Protein AF-A0A0T1U9S4-F1 (afdb_monomer_lite)

Structure (mmCIF, N/CA/C/O backbone):
data_AF-A0A0T1U9S4-F1
#
_entry.id   AF-A0A0T1U9S4-F1
#
loop_
_atom_site.group_PDB
_atom_site.id
_atom_site.type_symbol
_atom_site.label_atom_id
_atom_site.label_alt_id
_atom_site.label_comp_id
_atom_site.label_asym_id
_atom_site.label_entity_id
_atom_site.label_seq_id
_atom_site.pdbx_PDB_ins_code
_atom_site.Cartn_x
_atom_site.Cartn_y
_atom_site.Cartn_z
_atom_site.occupancy
_atom_site.B_iso_or_equiv
_atom_site.auth_seq_id
_atom_site.auth_comp_id
_atom_site.auth_asym_id
_atom_site.auth_atom_id
_atom_site.pdbx_PDB_model_num
ATOM 1 N N . MET A 1 1 ? 10.720 -0.368 -21.601 1.00 87.00 1 MET A N 1
ATOM 2 C CA . MET A 1 1 ? 11.991 -0.765 -20.979 1.00 87.00 1 MET A CA 1
ATOM 3 C C . MET A 1 1 ? 11.624 -1.976 -20.184 1.00 87.00 1 MET A C 1
ATOM 5 O O . MET A 1 1 ? 10.792 -1.874 -19.295 1.00 87.00 1 MET A O 1
ATOM 9 N N . ASP A 1 2 ? 12.117 -3.109 -20.646 1.00 88.31 2 ASP A N 1
ATOM 10 C CA . ASP A 1 2 ? 11.820 -4.404 -20.063 1.00 88.31 2 ASP A CA 1
ATOM 11 C C . ASP A 1 2 ? 12.958 -4.739 -19.091 1.00 88.31 2 ASP A C 1
ATOM 13 O O . ASP A 1 2 ? 14.116 -4.626 -19.496 1.00 88.31 2 ASP A O 1
ATOM 17 N N . PRO A 1 3 ? 12.686 -5.069 -17.818 1.00 86.00 3 PRO A N 1
ATOM 18 C CA . PRO A 1 3 ? 13.738 -5.434 -16.872 1.00 86.00 3 PRO A CA 1
ATOM 19 C C . PRO A 1 3 ? 14.531 -6.684 -17.286 1.00 86.00 3 PRO A C 1
ATOM 21 O O . PRO A 1 3 ? 15.669 -6.827 -16.842 1.00 86.00 3 PRO A O 1
ATOM 24 N N . LE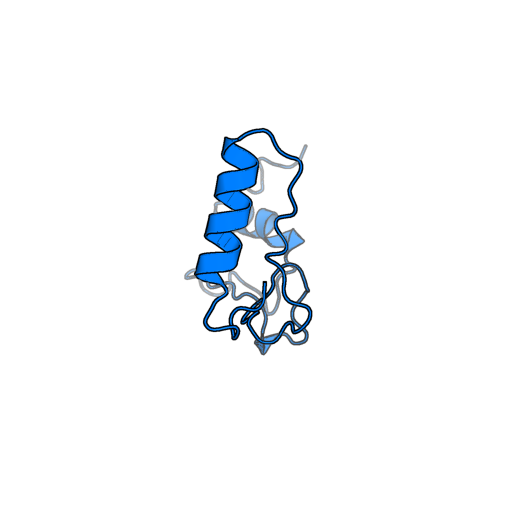U A 1 4 ? 13.973 -7.554 -18.134 1.00 88.94 4 LEU A N 1
ATOM 25 C CA . LEU A 1 4 ? 14.648 -8.746 -18.658 1.00 88.94 4 LEU A CA 1
ATOM 26 C C . LEU A 1 4 ? 15.526 -8.450 -19.886 1.00 88.94 4 LEU A C 1
ATOM 28 O O . LEU A 1 4 ? 16.305 -9.303 -20.304 1.00 88.94 4 LEU A O 1
ATOM 32 N N . ASP A 1 5 ? 15.447 -7.242 -20.454 1.00 90.94 5 ASP A N 1
ATOM 33 C CA . ASP A 1 5 ? 16.327 -6.810 -21.541 1.00 90.94 5 ASP A CA 1
ATOM 34 C C . ASP A 1 5 ? 17.733 -6.492 -20.990 1.00 90.94 5 ASP A C 1
ATOM 36 O O . ASP A 1 5 ? 17.891 -5.536 -20.219 1.00 90.94 5 ASP A O 1
ATOM 40 N N . PRO A 1 6 ? 18.791 -7.213 -21.410 1.00 94.25 6 PRO A N 1
ATOM 41 C CA . PRO A 1 6 ? 20.148 -6.996 -20.901 1.00 94.25 6 PRO A CA 1
ATOM 42 C C . PRO A 1 6 ? 20.681 -5.580 -21.180 1.00 94.25 6 PRO A C 1
ATOM 44 O O . PRO A 1 6 ? 21.554 -5.088 -20.462 1.00 94.25 6 PRO A O 1
ATOM 47 N N . TYR A 1 7 ? 20.129 -4.877 -22.175 1.00 95.06 7 TYR A N 1
ATOM 48 C CA . TYR A 1 7 ? 20.515 -3.512 -22.537 1.00 95.06 7 TYR A CA 1
ATOM 49 C C . TYR A 1 7 ? 19.605 -2.436 -21.932 1.00 95.06 7 TYR A C 1
ATOM 51 O O . TYR A 1 7 ? 19.748 -1.251 -22.260 1.00 95.06 7 TYR A O 1
ATOM 59 N N . VAL A 1 8 ? 18.687 -2.793 -21.026 1.00 93.44 8 VAL A N 1
ATOM 60 C CA . VAL A 1 8 ? 17.712 -1.855 -20.444 1.00 93.44 8 VAL A CA 1
ATOM 61 C C . VAL A 1 8 ? 18.376 -0.634 -19.802 1.00 93.44 8 VAL A C 1
ATOM 63 O O . VAL A 1 8 ? 17.909 0.493 -19.975 1.00 93.44 8 VAL A O 1
ATOM 66 N N . LYS A 1 9 ? 19.525 -0.829 -19.143 1.00 93.12 9 LYS A N 1
ATOM 67 C CA . LYS A 1 9 ? 20.296 0.251 -18.510 1.00 93.12 9 LYS A CA 1
ATOM 68 C C . LYS A 1 9 ? 20.868 1.229 -19.537 1.00 93.12 9 LYS A C 1
ATOM 70 O O . LYS A 1 9 ? 20.810 2.437 -19.325 1.00 93.12 9 LYS A O 1
ATOM 75 N N . VAL A 1 10 ? 21.357 0.727 -20.674 1.00 95.56 10 VAL A N 1
ATOM 76 C CA . VAL A 1 10 ? 21.876 1.562 -21.772 1.00 95.56 10 VAL A CA 1
ATOM 77 C C . VAL A 1 10 ? 20.743 2.383 -22.391 1.00 95.56 10 VAL A C 1
ATOM 79 O O . VAL A 1 10 ? 20.881 3.591 -22.590 1.00 95.56 10 VAL A O 1
ATOM 82 N N . LYS A 1 11 ? 19.579 1.761 -22.619 1.00 93.38 11 LYS A N 1
ATOM 83 C CA . LYS A 1 11 ? 18.378 2.451 -23.120 1.00 93.38 11 LYS A CA 1
ATOM 84 C C . LYS A 1 11 ? 17.910 3.549 -22.158 1.00 93.38 11 LYS A C 1
ATOM 86 O O . LYS A 1 11 ? 17.554 4.641 -22.605 1.00 93.38 11 LYS A O 1
ATOM 91 N N . ALA A 1 12 ? 17.946 3.290 -20.849 1.00 94.81 12 ALA A N 1
ATOM 92 C CA . ALA A 1 12 ? 17.640 4.28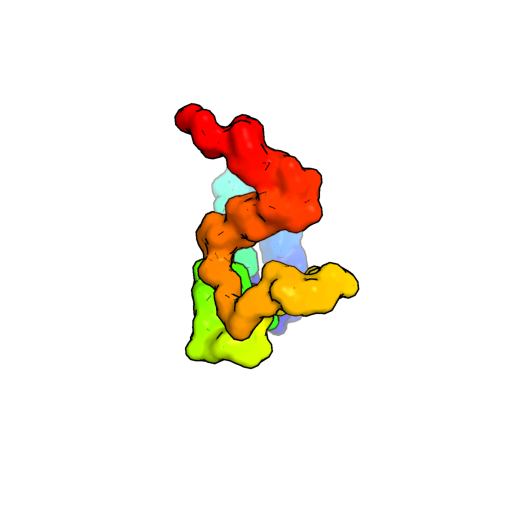5 -19.824 1.00 94.81 12 ALA A CA 1
ATOM 93 C C . ALA A 1 12 ? 18.640 5.450 -19.835 1.00 94.81 12 ALA A C 1
ATOM 95 O O . ALA A 1 12 ? 18.225 6.610 -19.864 1.00 94.81 12 ALA A O 1
ATOM 96 N N . ALA A 1 13 ? 19.943 5.158 -19.903 1.00 95.81 13 ALA A N 1
ATOM 97 C CA . ALA A 1 13 ? 20.987 6.175 -20.005 1.00 95.81 13 ALA A CA 1
ATOM 98 C C . ALA A 1 13 ? 20.798 7.072 -21.242 1.00 95.81 13 ALA A C 1
ATOM 100 O O . ALA A 1 13 ? 20.866 8.295 -21.129 1.00 95.81 13 ALA A O 1
ATOM 101 N N . GLY A 1 14 ? 20.459 6.495 -22.400 1.00 95.94 14 GLY A N 1
ATOM 102 C CA . GLY A 1 14 ? 20.157 7.257 -23.616 1.00 95.94 14 GLY A CA 1
ATOM 103 C C . GLY A 1 14 ? 18.934 8.173 -23.474 1.00 95.94 14 GLY A C 1
ATOM 104 O O . GLY A 1 14 ? 18.963 9.328 -23.905 1.00 95.94 14 GLY A O 1
ATOM 105 N N . ALA A 1 15 ? 17.866 7.703 -22.822 1.00 95.88 15 ALA A N 1
ATOM 106 C CA . ALA A 1 15 ? 16.689 8.527 -22.539 1.00 95.88 15 ALA A CA 1
ATOM 107 C C . ALA A 1 15 ? 17.022 9.704 -21.599 1.00 95.88 15 ALA A C 1
ATOM 109 O O . ALA A 1 15 ? 16.558 10.823 -21.827 1.00 95.88 15 ALA A O 1
ATOM 110 N N . LEU A 1 16 ? 17.864 9.475 -20.586 1.00 96.94 16 LEU A N 1
ATOM 111 C CA . LEU A 1 16 ? 18.351 10.517 -19.677 1.00 96.94 16 LEU A CA 1
ATOM 112 C C . LEU A 1 16 ? 19.279 11.519 -20.375 1.00 96.94 16 LEU A C 1
ATOM 114 O O . LEU A 1 16 ? 19.158 12.719 -20.138 1.00 96.94 16 LEU A O 1
ATOM 118 N N . ALA A 1 17 ? 20.160 11.060 -21.267 1.00 97.81 17 ALA A N 1
ATOM 119 C CA . ALA A 1 17 ? 21.004 11.939 -22.074 1.00 97.81 17 ALA A CA 1
ATOM 120 C C . ALA A 1 17 ? 20.152 12.867 -22.955 1.00 97.81 17 ALA A C 1
ATOM 122 O O . ALA A 1 17 ? 20.345 14.081 -22.935 1.00 97.81 17 ALA A O 1
ATOM 123 N N . ARG A 1 18 ? 19.134 12.328 -23.644 1.00 97.69 18 ARG A N 1
ATOM 124 C CA . ARG A 1 18 ? 18.176 13.136 -24.423 1.00 97.69 18 ARG A CA 1
ATOM 125 C C . ARG A 1 18 ? 17.434 14.154 -23.559 1.00 97.69 18 ARG A C 1
ATOM 127 O O . ARG A 1 18 ? 17.336 15.308 -23.964 1.00 97.69 18 ARG A O 1
ATOM 134 N N . LYS A 1 19 ? 16.976 13.749 -22.366 1.00 97.06 19 LYS A N 1
ATOM 135 C CA . LYS A 1 19 ? 16.376 14.661 -21.379 1.00 97.06 19 LYS A CA 1
ATOM 136 C C . LYS A 1 19 ? 17.335 15.804 -21.034 1.00 97.06 19 LYS A C 1
ATOM 138 O O . LYS A 1 19 ? 16.926 16.959 -21.047 1.00 97.06 19 LYS A O 1
ATOM 143 N N . LYS A 1 20 ? 18.602 15.488 -20.743 1.00 97.94 20 LYS A N 1
ATOM 144 C CA . LYS A 1 20 ? 19.626 16.474 -20.361 1.00 97.94 20 LYS A CA 1
ATOM 145 C C . LYS A 1 20 ? 19.947 17.459 -21.490 1.00 97.94 20 LYS A C 1
ATOM 147 O O . LYS A 1 20 ? 20.220 18.617 -21.209 1.00 97.94 20 LYS A O 1
ATOM 152 N N . LEU A 1 21 ? 19.874 17.016 -22.743 1.00 98.25 21 LEU A N 1
ATOM 153 C CA . LEU A 1 21 ? 20.089 17.848 -23.931 1.00 98.25 21 LEU A CA 1
ATOM 154 C C . LEU A 1 21 ? 18.849 18.662 -24.357 1.00 98.25 21 LEU A C 1
ATOM 156 O O . LEU A 1 21 ? 18.885 19.316 -25.393 1.00 98.25 21 LEU A O 1
ATOM 160 N N . GLY A 1 22 ? 17.739 18.608 -23.609 1.00 97.50 22 GLY A N 1
ATOM 161 C CA . GLY A 1 22 ? 16.506 19.337 -23.941 1.00 97.50 22 GLY A CA 1
ATOM 162 C C . GLY A 1 22 ? 15.708 18.736 -25.104 1.00 97.50 22 GLY A C 1
ATOM 163 O O . GLY A 1 22 ? 14.748 19.337 -25.585 1.00 97.50 22 GLY A O 1
ATOM 164 N N . LEU A 1 23 ? 16.070 17.534 -25.557 1.00 98.00 23 LEU A N 1
ATOM 165 C CA . LEU A 1 23 ? 15.347 16.837 -26.612 1.00 98.00 23 LEU A CA 1
ATOM 166 C C . LEU A 1 23 ? 14.083 16.194 -26.042 1.00 98.00 23 LEU A C 1
ATOM 168 O O . LEU A 1 23 ? 14.079 15.647 -24.935 1.00 98.00 23 LEU A O 1
ATOM 172 N N . ARG A 1 24 ? 13.013 16.156 -26.846 1.00 96.38 24 ARG A N 1
ATOM 173 C CA . ARG A 1 24 ? 11.847 15.321 -26.526 1.00 96.38 24 ARG A CA 1
ATOM 174 C C . ARG A 1 24 ? 12.313 13.884 -26.316 1.00 96.38 24 ARG A C 1
ATOM 176 O O . ARG A 1 24 ? 13.113 13.372 -27.098 1.00 96.38 24 ARG A O 1
ATOM 183 N N . TYR A 1 25 ? 11.819 13.229 -25.277 1.00 95.69 25 TYR A N 1
ATOM 184 C CA . TYR A 1 25 ? 12.186 11.860 -24.926 1.00 95.69 25 TYR A CA 1
ATOM 185 C C . TYR A 1 25 ? 10.982 11.147 -24.298 1.00 95.69 25 TYR A C 1
ATOM 187 O O . TYR A 1 25 ? 10.028 11.795 -23.871 1.00 95.69 25 TYR A O 1
ATOM 195 N N . ARG A 1 26 ? 11.025 9.811 -24.236 1.00 92.69 26 ARG A N 1
ATOM 196 C CA . ARG A 1 26 ? 10.028 8.987 -23.539 1.00 92.69 26 ARG A CA 1
ATOM 197 C C . ARG A 1 26 ? 10.728 8.073 -22.544 1.00 92.69 26 ARG A C 1
ATOM 199 O O . ARG A 1 26 ? 11.615 7.315 -22.932 1.00 92.69 26 ARG A O 1
ATOM 206 N N . MET A 1 27 ? 10.296 8.110 -21.286 1.00 90.88 27 MET A N 1
ATOM 207 C CA . MET A 1 27 ? 10.767 7.203 -20.240 1.00 90.88 27 MET A CA 1
ATOM 208 C C . MET A 1 27 ? 9.785 6.038 -20.085 1.00 90.88 27 MET A C 1
ATOM 210 O O . MET A 1 27 ? 8.850 6.084 -19.295 1.00 90.88 27 MET A O 1
ATOM 214 N N . ALA A 1 28 ? 9.957 5.004 -20.902 1.00 89.25 28 ALA A N 1
ATOM 215 C CA . ALA A 1 28 ? 9.038 3.871 -20.973 1.00 89.25 28 ALA A CA 1
ATOM 216 C C . ALA A 1 28 ? 9.381 2.78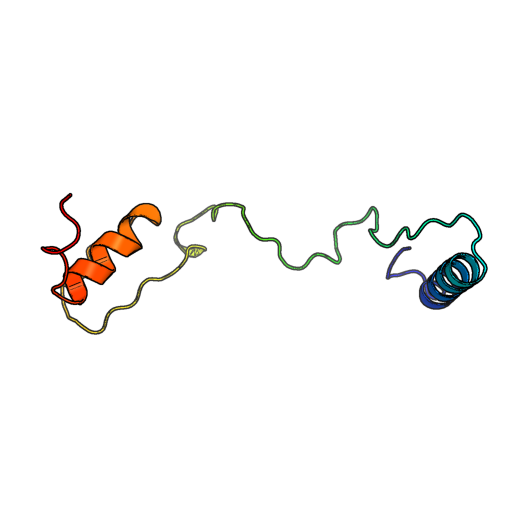8 -19.939 1.00 89.25 28 ALA A C 1
ATOM 218 O O . ALA A 1 28 ? 9.739 1.686 -20.332 1.00 89.25 28 ALA A O 1
ATOM 219 N N . VAL A 1 29 ? 9.363 3.109 -18.646 1.00 87.44 29 VAL A N 1
ATOM 220 C CA . VAL A 1 29 ? 9.887 2.228 -17.576 1.00 87.44 29 VAL A CA 1
ATOM 221 C C . VAL A 1 29 ? 8.907 1.176 -17.066 1.00 87.44 29 VAL A C 1
ATOM 223 O O . VAL A 1 29 ? 9.320 0.276 -16.348 1.00 87.44 29 VAL A O 1
ATOM 226 N N . VAL A 1 30 ? 7.636 1.264 -17.455 1.00 88.06 30 VAL A N 1
ATOM 227 C CA . VAL A 1 30 ? 6.623 0.265 -17.105 1.00 88.06 30 VAL A CA 1
ATOM 228 C C . VAL A 1 30 ? 6.608 -0.819 -18.195 1.00 88.06 30 VAL A C 1
ATOM 230 O O . VAL A 1 30 ? 6.333 -0.481 -19.354 1.00 88.06 30 VAL A O 1
ATOM 233 N N . PRO A 1 31 ? 6.964 -2.079 -17.882 1.00 87.25 31 PRO A N 1
ATOM 234 C CA . PRO A 1 31 ? 6.855 -3.189 -18.826 1.00 87.25 31 PRO A CA 1
ATOM 235 C C . PRO A 1 31 ? 5.385 -3.561 -19.075 1.00 87.25 31 PRO A C 1
ATOM 237 O O . PRO A 1 31 ? 4.514 -3.244 -18.269 1.00 87.25 31 PRO A O 1
ATOM 240 N N . LEU A 1 32 ? 5.111 -4.219 -20.207 1.00 88.00 32 LEU A N 1
ATOM 241 C CA . LEU A 1 32 ? 3.777 -4.769 -20.493 1.00 88.00 32 LEU A CA 1
ATOM 242 C C . LEU A 1 32 ? 3.503 -6.050 -19.696 1.00 88.00 32 LEU A C 1
ATOM 244 O O . LEU A 1 32 ? 2.352 -6.320 -19.372 1.00 88.00 32 LEU A O 1
ATOM 248 N N . ASP A 1 33 ? 4.551 -6.815 -19.380 1.00 88.50 33 ASP A N 1
ATOM 249 C CA . ASP A 1 33 ? 4.470 -7.951 -18.467 1.00 88.50 33 ASP A CA 1
ATOM 250 C C . ASP A 1 33 ? 4.476 -7.453 -17.006 1.00 88.50 33 ASP A C 1
ATOM 252 O O . ASP A 1 33 ? 5.459 -6.836 -16.580 1.00 88.50 33 ASP A O 1
ATOM 256 N N . PRO A 1 34 ? 3.405 -7.698 -16.224 1.00 87.88 34 PRO A N 1
ATOM 257 C CA . PRO A 1 34 ? 3.328 -7.295 -14.827 1.00 87.88 34 PRO A CA 1
ATOM 258 C C . PRO A 1 34 ? 4.054 -8.252 -13.868 1.00 87.88 34 PRO A C 1
ATOM 260 O O . PRO A 1 34 ? 4.084 -7.959 -12.674 1.00 87.88 34 PRO A O 1
ATOM 263 N N . SER A 1 35 ? 4.647 -9.360 -14.335 1.00 89.62 35 SER A N 1
ATOM 264 C CA . SER A 1 35 ? 5.333 -10.350 -13.485 1.00 89.62 35 SER A CA 1
ATOM 265 C C . SER A 1 35 ? 6.366 -9.787 -12.486 1.00 89.62 35 SER A C 1
ATOM 267 O O . SER A 1 35 ? 6.488 -10.358 -11.398 1.00 89.62 35 SER A O 1
ATOM 269 N N . PRO A 1 36 ? 7.064 -8.651 -12.736 1.00 88.06 36 PRO A N 1
ATOM 270 C CA . PRO A 1 36 ? 7.960 -8.059 -11.738 1.00 88.06 36 PRO A CA 1
ATOM 271 C C . PRO A 1 36 ? 7.238 -7.439 -10.527 1.00 88.06 36 PRO A C 1
ATOM 273 O O . PRO A 1 36 ? 7.881 -7.128 -9.520 1.00 88.06 36 PRO A O 1
ATOM 276 N N . VAL A 1 37 ? 5.920 -7.222 -10.600 1.00 88.50 37 VAL A N 1
ATOM 277 C CA . VAL A 1 37 ? 5.115 -6.672 -9.503 1.00 88.50 37 VAL A CA 1
ATOM 278 C C . VAL A 1 37 ? 4.861 -7.769 -8.471 1.00 88.50 37 VAL A C 1
ATOM 280 O O . VAL A 1 37 ? 4.014 -8.636 -8.646 1.00 88.50 37 VAL A O 1
ATOM 283 N N . ARG A 1 38 ? 5.589 -7.714 -7.353 1.00 87.12 38 ARG A N 1
ATOM 284 C CA . ARG A 1 38 ? 5.492 -8.704 -6.261 1.00 87.12 38 ARG A CA 1
ATOM 285 C C . ARG A 1 38 ? 4.439 -8.381 -5.200 1.00 87.12 38 ARG A C 1
ATOM 287 O O . ARG A 1 38 ? 4.255 -9.146 -4.262 1.00 87.12 38 ARG A O 1
ATOM 294 N N . GLY A 1 39 ? 3.785 -7.235 -5.324 1.00 86.25 39 GLY A N 1
ATOM 295 C CA . GLY A 1 39 ? 2.784 -6.758 -4.386 1.00 86.25 39 GLY A CA 1
ATOM 296 C C . GLY A 1 39 ? 2.179 -5.460 -4.892 1.00 86.25 39 GLY A C 1
ATOM 297 O O . GLY A 1 39 ? 2.857 -4.642 -5.515 1.00 86.25 39 GLY A O 1
ATOM 298 N N . SER A 1 40 ? 0.890 -5.287 -4.638 1.00 84.12 40 SER A N 1
ATOM 299 C CA . SER A 1 40 ? 0.154 -4.055 -4.911 1.00 84.12 40 SER A CA 1
ATOM 300 C C . SER A 1 40 ? -0.658 -3.688 -3.672 1.00 84.12 40 SER A C 1
ATOM 302 O O . SER A 1 40 ? -0.820 -4.506 -2.769 1.00 84.12 40 SER A O 1
ATOM 304 N N . HIS A 1 41 ? -1.133 -2.450 -3.606 1.00 86.88 41 HIS A N 1
ATOM 305 C CA . HIS A 1 41 ? -1.851 -1.930 -2.445 1.00 86.88 41 HIS A CA 1
ATOM 306 C C . HIS A 1 41 ? -3.207 -1.374 -2.886 1.00 86.88 41 HIS A C 1
ATOM 308 O O . HIS A 1 41 ? -3.416 -1.092 -4.065 1.00 86.88 41 HIS A O 1
ATOM 314 N N . GLY A 1 42 ? -4.123 -1.191 -1.936 1.00 86.56 42 GLY A N 1
ATOM 315 C CA . GLY A 1 42 ? -5.402 -0.506 -2.158 1.00 86.56 42 GLY A CA 1
ATOM 316 C C . GLY A 1 42 ? -6.573 -1.407 -2.554 1.00 86.56 42 GLY A C 1
ATOM 317 O O . GLY A 1 42 ? -7.718 -0.980 -2.452 1.00 86.56 42 GLY A O 1
ATOM 318 N N . ARG A 1 43 ? -6.326 -2.663 -2.938 1.00 89.19 43 ARG A N 1
ATOM 319 C CA . ARG A 1 43 ? -7.389 -3.670 -3.048 1.00 89.19 43 ARG A CA 1
ATOM 320 C C . ARG A 1 43 ? -7.664 -4.267 -1.667 1.00 89.19 43 ARG A C 1
ATOM 322 O O . ARG A 1 43 ? -6.721 -4.601 -0.956 1.00 89.19 43 ARG A O 1
ATOM 329 N N . LEU A 1 44 ? -8.940 -4.418 -1.310 1.00 88.62 44 LEU A N 1
ATOM 330 C CA . LEU A 1 44 ? -9.324 -5.135 -0.094 1.00 88.62 44 LEU A CA 1
ATOM 331 C C . LEU A 1 44 ? -8.896 -6.613 -0.180 1.00 88.62 44 LEU A C 1
ATOM 333 O O . LEU A 1 44 ? -8.950 -7.196 -1.271 1.00 88.62 44 LEU A O 1
ATOM 337 N N . PRO A 1 45 ? -8.465 -7.214 0.942 1.00 89.38 45 PRO A N 1
ATOM 338 C CA . PRO A 1 45 ? -8.117 -8.629 0.989 1.00 89.38 45 PRO A CA 1
ATOM 339 C C . PRO A 1 45 ? -9.328 -9.483 0.588 1.00 89.38 45 PRO A C 1
ATOM 341 O O . PRO A 1 45 ? -10.477 -9.107 0.819 1.00 89.38 45 PRO A O 1
ATOM 344 N N . ALA A 1 46 ? -9.071 -10.605 -0.088 1.00 90.25 46 ALA A N 1
ATOM 345 C CA . ALA A 1 46 ? -10.129 -11.481 -0.600 1.00 90.25 46 ALA A CA 1
ATOM 346 C C . ALA A 1 46 ? -10.725 -12.389 0.487 1.00 90.25 46 ALA A C 1
ATOM 348 O O . ALA A 1 46 ? -11.834 -12.893 0.323 1.00 90.25 46 ALA A O 1
ATOM 349 N N . SER A 1 47 ? -9.976 -12.592 1.567 1.00 92.12 47 SER A N 1
ATOM 350 C CA . SER A 1 47 ? -10.340 -13.381 2.732 1.00 92.12 47 SER A CA 1
ATOM 351 C C . SER A 1 47 ? -9.906 -12.645 3.998 1.00 92.12 47 SER A C 1
ATOM 353 O O . SER A 1 47 ? -9.099 -11.713 3.940 1.00 92.12 47 SER A O 1
ATOM 355 N N . ASP A 1 48 ? -10.425 -13.068 5.143 1.00 87.81 48 ASP A N 1
ATOM 356 C CA . ASP A 1 48 ? -10.034 -12.489 6.429 1.00 87.81 48 ASP A CA 1
ATOM 357 C C . ASP A 1 48 ? -8.633 -12.912 6.872 1.00 87.81 48 ASP A C 1
ATOM 359 O O . ASP A 1 48 ? -7.967 -12.154 7.574 1.00 87.81 48 ASP A O 1
ATOM 363 N N . ASP A 1 49 ? -8.166 -14.075 6.411 1.00 91.06 49 ASP A N 1
ATOM 364 C CA . ASP A 1 49 ? -6.829 -14.600 6.710 1.00 91.06 49 ASP A CA 1
ATOM 365 C C . ASP A 1 49 ? -5.721 -13.743 6.071 1.00 91.06 49 ASP A C 1
ATOM 367 O O . ASP A 1 49 ? -4.611 -13.659 6.594 1.00 91.06 49 ASP A O 1
ATOM 371 N N . ASP A 1 50 ? -6.042 -13.050 4.973 1.00 90.94 50 ASP A N 1
ATOM 372 C CA . ASP A 1 50 ? -5.160 -12.092 4.294 1.00 90.94 50 ASP A CA 1
ATOM 373 C C . ASP A 1 50 ? -5.367 -10.641 4.783 1.00 90.94 50 ASP A C 1
ATOM 375 O O . ASP A 1 50 ? -4.829 -9.687 4.207 1.00 90.94 50 ASP A O 1
ATOM 379 N N . GLY A 1 51 ? -6.207 -10.454 5.806 1.00 89.56 51 GLY A N 1
ATOM 380 C CA . GLY A 1 51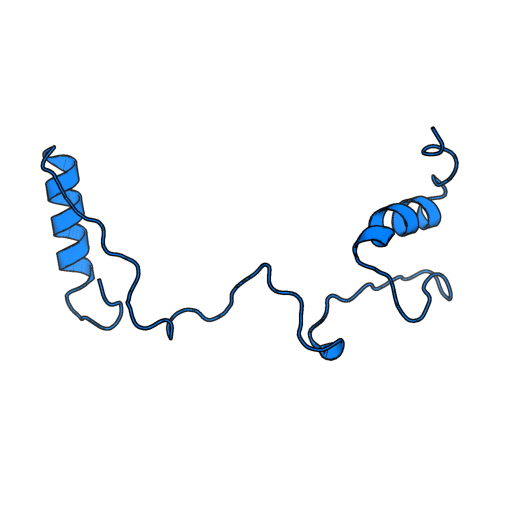 ? -6.594 -9.157 6.341 1.00 89.56 51 GLY A CA 1
ATOM 381 C C . GLY A 1 51 ? -5.619 -8.573 7.368 1.00 89.56 51 GLY A C 1
ATOM 382 O O . GLY A 1 51 ? -4.755 -9.261 7.910 1.00 89.56 51 GLY A O 1
ATOM 383 N N . PRO A 1 52 ? -5.735 -7.266 7.663 1.00 90.56 52 PRO A N 1
ATOM 384 C CA . PRO A 1 52 ? -4.957 -6.647 8.726 1.00 90.56 52 PRO A CA 1
ATOM 385 C C . PRO A 1 52 ? -5.375 -7.187 10.100 1.00 90.56 52 PRO A C 1
ATOM 387 O O . PRO A 1 52 ? -6.560 -7.370 10.375 1.00 90.56 52 PRO A O 1
ATOM 390 N N . LEU A 1 53 ? -4.399 -7.364 10.993 1.00 91.75 53 LEU A N 1
ATOM 391 C CA . LEU A 1 53 ? -4.631 -7.805 12.368 1.00 91.75 53 LEU A CA 1
ATOM 392 C C . LEU A 1 53 ? -4.643 -6.624 13.341 1.00 91.75 53 LEU A C 1
ATOM 394 O O . LEU A 1 53 ? -3.814 -5.716 13.250 1.00 91.75 53 LEU A O 1
ATOM 398 N N . LEU A 1 54 ? -5.545 -6.679 14.322 1.00 92.25 54 LEU A N 1
ATOM 399 C CA . LEU A 1 54 ? -5.569 -5.770 15.466 1.00 92.25 54 LEU A CA 1
ATOM 400 C C . LEU A 1 54 ? -5.299 -6.578 16.737 1.00 92.25 54 LEU A C 1
ATOM 402 O O . LEU A 1 54 ? -6.085 -7.443 17.111 1.00 92.25 54 LEU A O 1
ATOM 406 N N . ILE A 1 55 ? -4.179 -6.291 17.399 1.00 92.62 55 ILE A N 1
ATOM 407 C CA . ILE A 1 55 ? -3.737 -6.986 18.614 1.00 92.62 55 ILE A CA 1
ATOM 408 C C . ILE A 1 55 ? -3.816 -6.010 19.788 1.00 92.62 55 ILE A C 1
ATOM 410 O O . ILE A 1 55 ? -3.306 -4.894 19.705 1.00 92.62 55 ILE A O 1
ATOM 414 N N . CYS A 1 56 ? -4.440 -6.427 20.891 1.00 93.12 56 CYS A N 1
ATOM 415 C CA . CYS A 1 56 ? -4.563 -5.619 22.102 1.00 93.12 56 CYS A CA 1
ATOM 416 C C . CYS A 1 56 ? -4.145 -6.419 23.339 1.00 93.12 56 CYS A C 1
ATOM 418 O O . CYS A 1 56 ? -4.533 -7.574 23.503 1.00 93.12 56 CYS A O 1
ATOM 420 N N . SER A 1 57 ? -3.370 -5.792 24.226 1.00 92.88 57 SER A N 1
ATOM 421 C CA . SER A 1 57 ? -2.934 -6.385 25.494 1.00 92.88 57 SER A CA 1
ATOM 422 C C . SER A 1 57 ? -4.002 -6.333 26.587 1.00 92.88 57 SER A C 1
ATOM 424 O O . SER A 1 57 ? -3.886 -7.044 27.582 1.00 92.88 57 SER A O 1
ATOM 426 N N . THR A 1 58 ? -5.044 -5.512 26.429 1.00 90.56 58 THR A N 1
ATOM 427 C CA . THR A 1 58 ? -6.160 -5.435 27.375 1.00 90.56 58 THR A CA 1
ATOM 428 C C . THR A 1 58 ? -7.127 -6.594 27.118 1.00 90.56 58 THR A C 1
ATOM 430 O O . THR A 1 58 ? -7.777 -6.619 26.068 1.00 90.56 58 THR A O 1
ATOM 433 N N . PRO A 1 59 ? -7.280 -7.552 28.049 1.00 89.38 59 PRO A N 1
ATOM 434 C CA . PRO A 1 59 ? -8.155 -8.700 27.835 1.00 89.38 59 PRO A CA 1
ATOM 435 C C . PRO A 1 59 ? -9.609 -8.269 27.620 1.00 89.38 59 PRO A C 1
ATOM 437 O O . PRO A 1 59 ? -10.086 -7.357 28.294 1.00 89.38 59 PRO A O 1
ATOM 440 N N . ARG A 1 60 ? -10.330 -8.962 26.728 1.00 87.44 60 ARG A N 1
ATOM 441 C CA . ARG A 1 60 ? -11.767 -8.736 26.445 1.00 87.44 60 ARG A CA 1
ATOM 442 C C . ARG A 1 60 ? -12.115 -7.326 25.934 1.00 87.44 60 ARG A C 1
ATOM 444 O O . ARG A 1 60 ? -13.270 -6.919 25.996 1.00 87.44 60 ARG A O 1
ATOM 451 N N . SER A 1 61 ? -11.128 -6.579 25.443 1.00 87.88 61 SER A N 1
ATOM 452 C CA . SER A 1 61 ? -11.315 -5.224 24.906 1.00 87.88 61 SER A CA 1
ATOM 453 C C . SER A 1 61 ? -11.672 -5.189 23.415 1.00 87.88 61 SER A C 1
ATOM 455 O O . SER A 1 61 ? -12.143 -4.165 22.919 1.00 87.88 61 SER A O 1
ATOM 457 N N . LEU A 1 62 ? -11.472 -6.309 22.716 1.00 89.62 62 LEU A N 1
ATOM 458 C CA . LEU A 1 62 ? -11.818 -6.516 21.314 1.00 89.62 62 LEU A CA 1
ATOM 459 C C . LEU A 1 62 ? -12.924 -7.571 21.209 1.00 89.62 62 LEU A C 1
ATOM 461 O O . LEU A 1 62 ? -12.929 -8.532 21.980 1.00 89.62 62 LEU A O 1
ATOM 465 N N . GLY A 1 63 ? -13.841 -7.383 20.258 1.00 86.38 63 GLY A N 1
ATOM 466 C CA . GLY A 1 63 ? -14.726 -8.448 19.774 1.00 86.38 63 GLY A CA 1
ATOM 467 C C . GLY A 1 63 ? -14.074 -9.240 18.637 1.00 86.38 63 GLY A C 1
ATOM 468 O O . GLY A 1 63 ? -12.895 -9.047 18.346 1.00 86.38 63 GLY A O 1
ATOM 469 N N . ASP A 1 64 ? -14.852 -10.084 17.958 1.00 88.25 64 ASP A N 1
ATOM 470 C CA . ASP A 1 64 ? -14.334 -10.962 16.895 1.00 88.25 64 ASP A CA 1
ATOM 471 C C . ASP A 1 64 ? -13.841 -10.193 15.662 1.00 88.25 64 ASP A C 1
ATOM 473 O O . ASP A 1 64 ? -12.880 -10.595 15.009 1.00 88.25 64 ASP A O 1
ATOM 477 N N . ARG A 1 65 ? -14.505 -9.081 15.319 1.00 89.56 65 ARG A N 1
ATOM 478 C CA . ARG A 1 65 ? -14.193 -8.258 14.142 1.00 89.56 65 ARG A CA 1
ATOM 479 C C . ARG A 1 65 ? -14.325 -6.778 14.447 1.00 89.56 65 ARG A C 1
ATOM 481 O O . ARG A 1 65 ? -15.203 -6.360 15.199 1.00 89.56 65 ARG A O 1
ATOM 488 N N . VAL A 1 66 ? -13.479 -5.989 13.794 1.00 91.56 66 VAL A N 1
ATOM 489 C CA . VAL A 1 66 ? -13.509 -4.525 13.839 1.00 91.56 66 VAL A CA 1
ATOM 490 C C . VAL A 1 66 ? -13.497 -4.020 12.404 1.00 91.56 66 VAL A C 1
ATOM 492 O O . VAL A 1 66 ? -12.573 -4.325 11.650 1.00 91.56 66 VAL A O 1
ATOM 495 N N . ALA A 1 67 ? -14.519 -3.259 12.007 1.00 91.44 67 ALA A N 1
ATOM 496 C CA . ALA A 1 67 ? -14.497 -2.600 10.709 1.00 91.44 67 ALA A CA 1
ATOM 497 C C . ALA A 1 67 ? -13.350 -1.580 10.675 1.00 91.44 67 ALA A C 1
ATOM 499 O O . ALA A 1 67 ? -13.103 -0.873 11.654 1.00 91.44 67 ALA A O 1
ATOM 500 N N . ALA A 1 68 ? -12.657 -1.464 9.539 1.00 91.44 68 ALA A N 1
ATOM 501 C CA . ALA A 1 68 ? -11.517 -0.553 9.410 1.00 91.44 68 ALA A CA 1
ATOM 502 C C . ALA A 1 68 ? -11.882 0.911 9.738 1.00 91.44 68 ALA A C 1
ATOM 504 O O . ALA A 1 68 ? -11.068 1.652 10.288 1.00 91.44 68 ALA A O 1
ATOM 505 N N . THR A 1 69 ? -13.125 1.314 9.458 1.00 94.19 69 THR A N 1
ATOM 506 C CA . THR A 1 69 ? -13.669 2.645 9.773 1.00 94.19 69 THR A CA 1
ATOM 507 C C . THR A 1 69 ? -13.8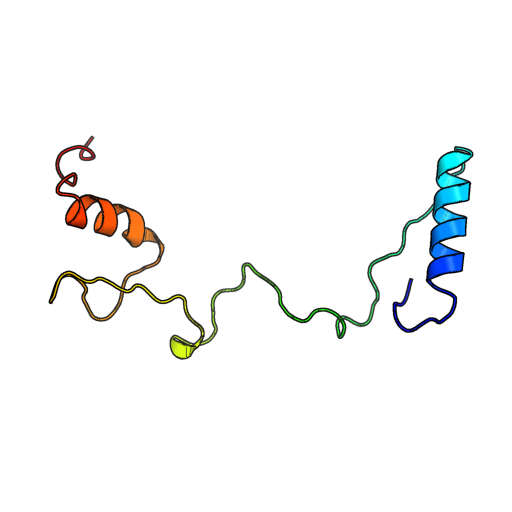18 2.906 11.271 1.00 94.19 69 THR A C 1
ATOM 509 O O . THR A 1 69 ? -13.770 4.057 11.702 1.00 94.19 69 THR A O 1
ATOM 512 N N . ASP A 1 70 ? -13.934 1.853 12.077 1.00 93.62 70 ASP A N 1
ATOM 513 C CA . ASP A 1 70 ? -14.243 1.954 13.504 1.00 93.62 70 ASP A CA 1
ATOM 514 C C . ASP A 1 70 ? -12.979 1.983 14.370 1.00 93.62 70 ASP A C 1
ATOM 516 O O . ASP A 1 70 ? -13.044 2.296 15.562 1.00 93.62 70 ASP A O 1
ATOM 520 N N . VAL A 1 71 ? -11.806 1.731 13.774 1.00 93.94 71 VAL A N 1
ATOM 521 C CA . VAL A 1 71 ? -10.512 1.691 14.475 1.00 93.94 71 VAL A CA 1
ATOM 522 C C . VAL A 1 71 ? -10.264 2.979 15.261 1.00 93.94 71 VAL A C 1
ATOM 524 O O . VAL A 1 71 ? -9.865 2.920 16.421 1.00 93.94 71 VAL A O 1
ATOM 527 N N . LYS A 1 72 ? -10.576 4.153 14.696 1.00 94.56 72 LYS A N 1
ATOM 528 C CA . LYS A 1 72 ? -10.457 5.435 15.415 1.00 94.56 72 LYS A CA 1
ATOM 529 C C . LYS A 1 72 ? -11.294 5.438 16.699 1.00 94.56 72 LYS A C 1
ATOM 531 O O . LYS A 1 72 ? -10.795 5.787 17.768 1.00 94.56 72 LYS A O 1
ATOM 536 N N . ALA A 1 73 ? -12.573 5.081 16.594 1.00 93.31 73 ALA A N 1
ATOM 537 C CA . ALA A 1 73 ? -13.504 5.111 17.719 1.00 93.31 73 ALA A CA 1
ATOM 538 C C . ALA A 1 73 ? -13.141 4.079 18.797 1.00 93.31 73 ALA A C 1
ATOM 540 O O . ALA A 1 73 ? -13.360 4.326 19.989 1.00 93.31 73 ALA A O 1
ATOM 541 N N . LEU A 1 74 ? -12.575 2.942 18.386 1.00 92.38 74 LEU A N 1
ATOM 542 C CA . LEU A 1 74 ? -12.014 1.932 19.275 1.00 92.38 74 LEU A CA 1
ATOM 543 C C . LEU A 1 74 ? -10.787 2.469 20.021 1.00 92.38 74 LEU A C 1
ATOM 545 O O . LEU A 1 74 ? -10.751 2.407 21.246 1.00 92.38 74 LEU A O 1
ATOM 549 N N . LEU A 1 75 ? -9.818 3.065 19.321 1.00 93.38 75 LEU A N 1
ATOM 550 C CA . LEU A 1 75 ? -8.612 3.619 19.948 1.00 93.38 75 LEU A CA 1
ATOM 551 C C . LEU A 1 75 ? -8.946 4.715 20.969 1.00 93.38 75 LEU A C 1
ATOM 553 O O . LEU A 1 75 ? -8.401 4.719 22.071 1.00 93.38 75 LEU A O 1
ATOM 557 N N . LEU A 1 76 ? -9.897 5.597 20.653 1.00 94.31 76 LEU A N 1
ATOM 558 C CA . LEU A 1 76 ? -10.372 6.615 21.596 1.00 94.31 76 LEU A CA 1
ATOM 559 C C . LEU A 1 76 ? -11.059 6.006 22.825 1.00 94.31 76 LEU A C 1
ATOM 561 O O . LEU A 1 76 ? -10.926 6.540 23.923 1.00 94.31 76 LEU A O 1
ATOM 565 N N . GLN A 1 77 ? -11.779 4.891 22.670 1.00 91.69 77 GLN A N 1
ATOM 566 C CA .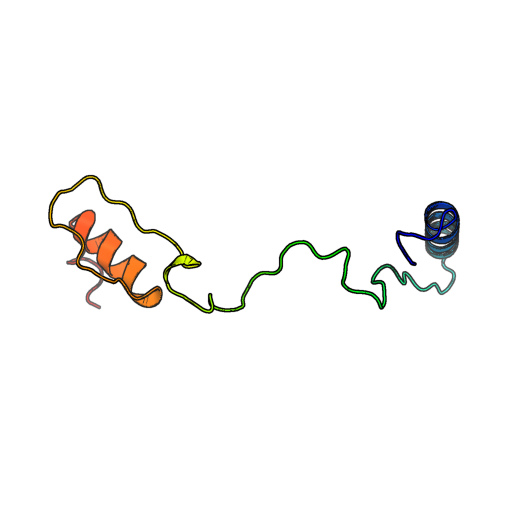 GLN A 1 77 ? -12.358 4.163 23.802 1.00 91.69 77 GLN A CA 1
ATOM 567 C C . GLN A 1 77 ? -11.276 3.567 24.695 1.00 91.69 77 GLN A C 1
ATOM 569 O O . GLN A 1 77 ? -11.333 3.748 25.908 1.00 91.69 77 GLN A O 1
ATOM 574 N N . LEU A 1 78 ? -10.296 2.882 24.099 1.00 91.94 78 LEU A N 1
ATOM 575 C CA . LEU A 1 78 ? -9.192 2.248 24.822 1.00 91.94 78 LEU A CA 1
ATOM 576 C C . LEU A 1 78 ? -8.334 3.279 25.565 1.00 91.94 78 LEU A C 1
ATOM 578 O O . LEU A 1 78 ? -7.856 3.001 26.659 1.00 91.94 78 LEU A O 1
ATOM 582 N N . ALA A 1 79 ? -8.203 4.487 25.014 1.00 92.56 79 ALA A N 1
ATOM 583 C CA . ALA A 1 79 ? -7.527 5.609 25.660 1.00 92.56 79 ALA A CA 1
ATOM 584 C C . ALA A 1 79 ? -8.377 6.330 26.729 1.00 92.56 79 ALA A C 1
ATOM 586 O O . ALA A 1 79 ? -7.890 7.261 27.365 1.00 92.56 79 ALA A O 1
ATOM 587 N N . GLY A 1 80 ? -9.653 5.964 26.915 1.00 91.94 80 GLY A N 1
ATOM 588 C CA . GLY A 1 80 ? -10.567 6.659 27.833 1.00 91.94 80 GLY A CA 1
ATOM 589 C C . GLY A 1 80 ? -11.043 8.036 27.343 1.00 91.94 80 GLY A C 1
ATOM 590 O O . GLY A 1 80 ? -11.631 8.796 28.106 1.00 91.94 80 GLY A O 1
ATOM 591 N N . LEU A 1 81 ? -10.831 8.359 26.065 1.00 92.56 81 LEU A N 1
ATOM 592 C CA . LEU A 1 81 ? -11.077 9.676 25.461 1.00 92.56 81 LEU A CA 1
ATOM 593 C C . LEU A 1 81 ? -12.413 9.779 24.710 1.00 92.56 81 LEU A C 1
ATOM 595 O O . LEU A 1 81 ? -12.710 10.810 24.111 1.00 92.56 81 LEU A O 1
ATOM 599 N N . ARG A 1 82 ? -13.252 8.735 24.736 1.00 76.44 82 ARG A N 1
ATOM 600 C CA . ARG A 1 82 ? -14.517 8.681 23.974 1.00 76.44 82 ARG A CA 1
ATOM 601 C C . ARG A 1 82 ? -15.493 9.830 24.288 1.00 76.44 82 ARG A C 1
ATOM 603 O O . ARG A 1 82 ? -16.355 10.123 23.471 1.00 76.44 82 ARG A O 1
ATOM 610 N N . ARG A 1 83 ? -15.345 10.508 25.430 1.00 64.50 83 ARG A N 1
ATOM 611 C CA . ARG A 1 83 ? -16.202 11.636 25.827 1.00 64.50 83 ARG A CA 1
ATOM 612 C C . ARG A 1 83 ? -15.812 12.988 25.199 1.00 64.50 83 ARG A C 1
ATOM 614 O O . ARG A 1 83 ? -16.549 13.941 25.386 1.00 64.50 83 ARG A O 1
ATOM 621 N N . LEU A 1 84 ? -14.692 13.076 24.471 1.00 57.41 84 LEU A N 1
ATOM 622 C CA . LEU A 1 84 ? -14.157 14.333 23.912 1.00 57.41 84 LEU A CA 1
ATOM 623 C C . LEU A 1 84 ? -14.440 14.539 22.409 1.00 57.41 84 LEU A C 1
ATOM 625 O O . LEU A 1 84 ? -13.928 15.486 21.826 1.00 57.41 84 LEU A O 1
ATOM 629 N N . VAL A 1 85 ? -15.187 13.635 21.760 1.00 54.22 85 VAL A N 1
ATOM 630 C CA . VAL A 1 85 ? -15.430 13.648 20.294 1.00 54.22 85 VAL A CA 1
ATOM 631 C C . VAL A 1 85 ? -16.928 13.531 19.965 1.00 54.22 85 VAL A C 1
ATOM 633 O O . VAL A 1 85 ? -17.302 13.133 18.868 1.00 54.22 85 VAL A O 1
ATOM 636 N N . ALA A 1 86 ? -17.799 13.830 20.930 1.00 46.88 86 ALA A N 1
ATOM 637 C CA . ALA A 1 86 ? -19.221 14.019 20.674 1.00 46.88 86 ALA A CA 1
ATOM 638 C C . ALA A 1 86 ? -19.475 15.523 20.539 1.00 46.88 86 ALA A C 1
ATOM 640 O O . ALA A 1 86 ? -19.800 16.153 21.535 1.00 46.88 86 ALA A O 1
ATOM 641 N N . ASP A 1 87 ? -19.236 16.045 19.334 1.00 41.81 87 ASP A N 1
ATOM 642 C CA . ASP A 1 87 ? -19.734 17.313 18.780 1.00 41.81 87 ASP A CA 1
ATOM 643 C C . ASP A 1 87 ? -19.676 17.218 17.245 1.00 41.81 87 ASP A C 1
ATOM 645 O O . ASP A 1 87 ? -18.602 16.829 16.718 1.00 41.81 87 ASP A O 1
#

Sequence (87 aa):
MDPLDPYVKVKAAGALARKKLGLRYRMAVVPLDPSPVRGSHGRLPASDDDGPLLICSTPRSLGDRVAATDVKALLLQLAGLRRLVAD

pLDDT: mean 89.15, std 9.85, range [41.81, 98.25]

Radius of gyration: 24.41 Å; chains: 1; bounding box: 42×34×54 Å

Foldseek 3Di:
DDPPPPCVVVVQVVQVVCVVVVHDHDDPPDDPDCVVPPDDDDDADPDCVPHDDDDDPDPPLDDPDDDPVCVVVSVCVVVVNNVPPPD

Secondary structure (DSSP, 8-state):
--TT-TTHHHHHHHHHHHHHTT-------S-S--TT-----SSPPSSSTTSPP---SSTT---S---GGGHHHHHHHHTT-GGG---